Protein AF-A0A4R8DG75-F1 (afdb_monomer_lite)

Secondary structure (DSSP, 8-state):
------SSHHHHHHHHHHHHHT---EEEEEEEETTEEEEEEEEEETTEEEEEEEEEETTEEEEEEEE-SSPPPGGG-HHHHHHHHHHHHHHHHHHHT---B-S--TTSS--EEEEEETTTEEEEEES-GGG---HHHHHHHHHSEE-SSSEEEETT-

Organism: NCBI:txid1539049

Foldseek 3Di:
DDDDPDDQDVLVVVVCVQCVVLVFQWWWAWDQDPNKIKIWIWTDDPNFIKIWIWIQDPNATHTDDIDDPDQDDPCCHDPVSVRVVVSVVVVVCVVLVNNTQHCDDDDQLFNWHWGDGPQQKIKIFTPQPVSPPPPSVVVVQVVFADSDPGITMHNHD

Structure (mmCIF, N/CA/C/O backbone):
data_AF-A0A4R8DG75-F1
#
_entry.id   AF-A0A4R8DG75-F1
#
loop_
_atom_site.group_PDB
_atom_site.id
_atom_site.type_symbol
_atom_site.label_atom_id
_atom_site.label_alt_id
_atom_site.label_comp_id
_atom_site.label_asym_id
_atom_site.label_entity_id
_atom_site.label_seq_id
_atom_site.pdbx_PDB_ins_code
_atom_site.Cartn_x
_atom_site.Cartn_y
_atom_site.Cartn_z
_atom_site.occupancy
_atom_site.B_iso_or_equiv
_atom_site.auth_seq_id
_atom_site.auth_comp_id
_atom_site.auth_asym_id
_atom_site.auth_atom_id
_atom_site.pdbx_PDB_model_num
ATOM 1 N N . MET A 1 1 ? -21.838 17.252 40.031 1.00 33.88 1 MET A N 1
ATOM 2 C CA . MET A 1 1 ? -21.751 15.851 39.570 1.00 33.88 1 MET A CA 1
ATOM 3 C C . MET A 1 1 ? -20.693 15.823 38.474 1.00 33.88 1 MET A C 1
ATOM 5 O O . MET A 1 1 ? -20.964 16.271 37.371 1.00 33.88 1 MET A O 1
ATOM 9 N N . ALA A 1 2 ? -19.449 15.489 38.821 1.00 26.50 2 ALA A N 1
ATOM 10 C CA . ALA A 1 2 ? -18.329 15.491 37.881 1.00 26.50 2 ALA A CA 1
ATOM 11 C C . ALA A 1 2 ? -18.223 14.098 37.253 1.00 26.50 2 ALA A C 1
ATOM 13 O O . ALA A 1 2 ? -18.027 13.117 37.967 1.00 26.50 2 ALA A O 1
ATOM 14 N N . ILE A 1 3 ? -18.410 14.007 35.936 1.00 27.98 3 ILE A N 1
ATOM 15 C CA . ILE A 1 3 ? -18.221 12.765 35.185 1.00 27.98 3 ILE A CA 1
ATOM 16 C C . ILE A 1 3 ? -16.727 12.650 34.890 1.00 27.98 3 ILE A C 1
ATOM 18 O O . ILE A 1 3 ? -16.161 13.452 34.147 1.00 27.98 3 ILE A O 1
ATOM 22 N N . ALA A 1 4 ? -16.090 11.671 35.526 1.00 24.86 4 ALA A N 1
ATOM 23 C CA . ALA A 1 4 ? -14.693 11.335 35.328 1.00 24.86 4 ALA A CA 1
ATOM 24 C C . ALA A 1 4 ? -14.473 10.804 33.900 1.00 24.86 4 ALA A C 1
ATOM 26 O O . ALA A 1 4 ? -14.877 9.692 33.567 1.00 24.86 4 ALA A O 1
ATOM 27 N N . TRP A 1 5 ? -13.804 11.598 33.065 1.00 28.97 5 TRP A N 1
ATOM 28 C CA . TRP A 1 5 ? -13.189 11.144 31.819 1.00 28.97 5 TRP A CA 1
ATOM 29 C C . TRP A 1 5 ? -11.855 10.470 32.147 1.00 28.97 5 TRP A C 1
ATOM 31 O O . TRP A 1 5 ? -10.797 11.091 32.093 1.00 28.97 5 TRP A O 1
ATOM 41 N N . ILE A 1 6 ? -11.896 9.199 32.538 1.00 33.78 6 ILE A N 1
ATOM 42 C CA . ILE A 1 6 ? -10.693 8.383 32.739 1.00 33.78 6 ILE A CA 1
ATOM 43 C C . ILE A 1 6 ? -10.885 7.113 31.915 1.00 33.78 6 ILE A C 1
ATOM 45 O O . ILE A 1 6 ? -11.628 6.221 32.309 1.00 33.78 6 ILE A O 1
ATOM 49 N N . GLY A 1 7 ? -10.257 7.053 30.736 1.00 32.59 7 GLY A N 1
ATOM 50 C CA . GLY A 1 7 ? -10.283 5.830 29.924 1.00 32.59 7 GLY A CA 1
ATOM 51 C C . GLY A 1 7 ? -9.899 5.915 28.443 1.00 32.59 7 GLY A C 1
ATOM 52 O O . GLY A 1 7 ? -9.933 4.879 27.790 1.00 32.59 7 GLY A O 1
ATOM 53 N N . CYS A 1 8 ? -9.531 7.080 27.887 1.00 35.56 8 CYS A N 1
ATOM 54 C CA . CYS A 1 8 ? -9.270 7.212 26.437 1.00 35.56 8 CYS A CA 1
ATOM 55 C C . CYS A 1 8 ? -7.837 7.651 26.058 1.00 35.56 8 CYS A C 1
ATOM 57 O O . CYS A 1 8 ? -7.540 7.865 24.889 1.00 35.56 8 CYS A O 1
ATOM 59 N N . THR A 1 9 ? -6.912 7.788 27.012 1.00 39.00 9 THR A N 1
ATOM 60 C CA . THR A 1 9 ? -5.567 8.331 26.728 1.00 39.00 9 THR A CA 1
ATOM 61 C C . THR A 1 9 ? -4.553 7.287 26.253 1.00 39.00 9 THR A C 1
ATOM 63 O O . THR A 1 9 ? -3.666 7.617 25.474 1.00 39.00 9 THR A O 1
ATOM 66 N N . THR A 1 10 ? -4.691 6.014 26.635 1.00 47.22 10 THR A N 1
ATOM 67 C CA . THR A 1 10 ? -3.697 4.963 26.325 1.00 47.22 10 THR A CA 1
ATOM 68 C C . THR A 1 10 ? -3.828 4.327 24.940 1.00 47.22 10 THR A C 1
ATOM 70 O O . THR A 1 10 ? -2.871 3.720 24.462 1.00 47.22 10 THR A O 1
ATOM 73 N N . LYS A 1 11 ? -4.989 4.436 24.279 1.00 46.03 11 LYS A N 1
ATOM 74 C CA . LYS A 1 11 ? -5.178 3.928 22.906 1.00 46.03 11 LYS A CA 1
ATOM 75 C C . LYS A 1 11 ? -4.754 4.953 21.855 1.00 46.03 11 LYS A C 1
ATOM 77 O O . LYS A 1 11 ? -4.062 4.595 20.909 1.00 46.03 11 LYS A O 1
ATOM 82 N N . VAL A 1 12 ? -5.091 6.225 22.074 1.00 40.75 12 VAL A N 1
ATOM 83 C CA . VAL A 1 12 ? -4.726 7.337 21.182 1.00 40.75 12 VAL A CA 1
ATOM 84 C C . VAL A 1 12 ? -3.211 7.541 21.138 1.00 40.75 12 VAL A C 1
ATOM 86 O O . VAL A 1 12 ? -2.672 7.760 20.057 1.00 40.75 12 VAL A O 1
ATOM 89 N N . SER A 1 13 ? -2.500 7.398 22.266 1.00 45.53 13 SER A N 1
ATOM 90 C CA . SER A 1 13 ? -1.035 7.509 22.279 1.00 45.53 13 SER A CA 1
ATOM 91 C C . SER A 1 13 ? -0.377 6.416 21.437 1.00 45.53 13 SER A C 1
ATOM 93 O O . SER A 1 13 ? 0.429 6.735 20.580 1.00 45.53 1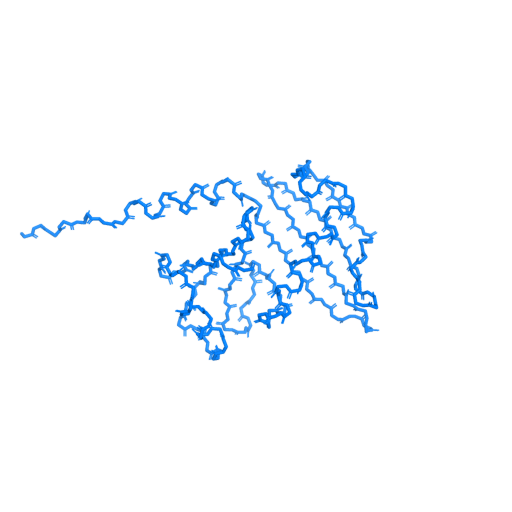3 SER A O 1
ATOM 95 N N . LYS A 1 14 ? -0.813 5.154 21.565 1.00 50.66 14 LYS A N 1
ATOM 96 C CA . LYS A 1 14 ? -0.275 4.042 20.765 1.00 50.66 14 LYS A CA 1
ATOM 97 C C . LYS A 1 14 ? -0.526 4.207 19.268 1.00 50.66 14 LYS A C 1
ATOM 99 O O . LYS A 1 14 ? 0.362 3.903 18.489 1.00 50.66 14 LYS A O 1
ATOM 104 N N . ILE A 1 15 ? -1.701 4.694 18.859 1.00 47.03 15 ILE A N 1
ATOM 105 C CA . ILE A 1 15 ? -1.977 4.993 17.442 1.00 47.03 15 ILE A CA 1
ATOM 106 C C . ILE A 1 15 ? -1.109 6.152 16.964 1.00 47.03 15 ILE A C 1
ATOM 108 O O . ILE A 1 15 ? -0.578 6.098 15.866 1.00 47.03 15 ILE A O 1
ATOM 112 N N . THR A 1 16 ? -0.956 7.195 17.780 1.00 42.62 16 THR A N 1
ATOM 113 C CA . THR A 1 16 ? -0.127 8.350 17.423 1.00 42.62 16 THR A CA 1
ATOM 114 C C . THR A 1 16 ? 1.340 7.951 17.314 1.00 42.62 16 THR A C 1
ATOM 116 O O . THR A 1 16 ? 1.998 8.420 16.400 1.00 42.62 16 THR A O 1
ATOM 119 N N . ASP A 1 17 ? 1.835 7.072 18.184 1.00 45.88 17 ASP A N 1
ATOM 120 C CA . ASP A 1 17 ? 3.200 6.541 18.144 1.00 45.88 17 ASP A CA 1
ATOM 121 C C . ASP A 1 17 ? 3.394 5.631 16.922 1.00 45.88 17 ASP A C 1
ATOM 123 O O . ASP A 1 17 ? 4.336 5.824 16.166 1.00 45.88 17 ASP A O 1
ATOM 127 N N . ILE A 1 18 ? 2.437 4.740 16.635 1.00 42.19 18 ILE A N 1
ATOM 128 C CA . ILE A 1 18 ? 2.452 3.896 15.432 1.00 42.19 18 ILE A CA 1
ATOM 129 C C . ILE A 1 18 ? 2.409 4.754 14.159 1.00 42.19 18 ILE A C 1
ATOM 131 O O . ILE A 1 18 ? 3.248 4.574 13.294 1.00 42.19 18 ILE A O 1
ATOM 135 N N . CYS A 1 19 ? 1.503 5.730 14.050 1.00 41.91 19 CYS A N 1
ATOM 136 C CA . CYS A 1 19 ? 1.401 6.622 12.889 1.00 41.91 19 CYS A CA 1
ATOM 137 C C . CYS A 1 19 ? 2.584 7.599 12.766 1.00 41.91 19 CYS A C 1
ATOM 139 O O . CYS A 1 19 ? 2.890 8.045 11.660 1.00 41.91 19 CYS A O 1
ATOM 141 N N . ARG A 1 20 ? 3.224 7.963 13.885 1.00 39.53 20 ARG A N 1
ATOM 142 C CA . ARG A 1 20 ? 4.426 8.809 13.920 1.00 39.53 20 ARG A CA 1
ATOM 143 C C . ARG A 1 20 ? 5.664 8.020 13.495 1.00 39.53 20 ARG A C 1
ATOM 145 O O . ARG A 1 20 ? 6.505 8.589 12.808 1.00 39.53 20 ARG A O 1
ATOM 152 N N . ASP A 1 21 ? 5.728 6.734 13.824 1.00 36.84 21 ASP A N 1
ATOM 153 C CA . ASP A 1 21 ? 6.804 5.838 13.397 1.00 36.84 21 ASP A CA 1
ATOM 154 C C . ASP A 1 21 ? 6.575 5.314 11.962 1.00 36.84 21 ASP A C 1
ATOM 156 O O . ASP A 1 21 ? 7.529 5.156 11.203 1.00 36.84 21 ASP A O 1
ATOM 160 N N . THR A 1 22 ? 5.319 5.162 11.520 1.00 40.34 22 THR A N 1
ATOM 161 C CA . THR A 1 22 ? 4.941 4.779 10.146 1.00 40.34 22 THR A CA 1
ATOM 162 C C . THR A 1 22 ? 4.525 5.971 9.282 1.00 40.34 22 THR A C 1
ATOM 164 O O . THR A 1 22 ? 3.587 5.861 8.491 1.00 40.34 22 THR A O 1
ATOM 167 N N . LEU A 1 23 ? 5.220 7.113 9.384 1.00 36.44 23 LEU A N 1
ATOM 168 C CA . LEU A 1 23 ? 4.982 8.338 8.587 1.00 36.44 23 LEU A CA 1
ATOM 169 C C . LEU A 1 23 ? 4.992 8.136 7.053 1.00 36.44 23 LEU A C 1
ATOM 171 O O . LEU A 1 23 ? 4.717 9.075 6.305 1.00 36.44 23 LEU A O 1
ATOM 175 N N . THR A 1 24 ? 5.231 6.913 6.578 1.00 47.84 24 THR A N 1
ATOM 176 C CA . THR A 1 24 ? 4.906 6.450 5.230 1.00 47.84 24 THR A CA 1
ATOM 177 C C . THR A 1 24 ? 3.405 6.265 5.036 1.00 47.84 24 THR A C 1
ATOM 179 O O . THR A 1 24 ? 2.871 5.159 4.980 1.00 47.84 24 THR A O 1
ATOM 182 N N . MET A 1 25 ? 2.707 7.389 4.833 1.00 49.12 25 MET A N 1
ATOM 183 C CA . MET A 1 25 ? 1.476 7.358 4.040 1.00 49.12 25 MET A CA 1
ATOM 184 C C . MET A 1 25 ? 1.805 6.724 2.691 1.00 49.12 25 MET A C 1
ATOM 186 O O . MET A 1 25 ? 2.811 7.081 2.085 1.00 49.12 25 MET A O 1
ATOM 190 N N . ASN A 1 26 ? 0.969 5.795 2.231 1.00 56.75 26 ASN A N 1
ATOM 191 C CA . ASN A 1 26 ? 1.140 5.151 0.939 1.00 56.75 26 ASN A CA 1
ATOM 192 C C . ASN A 1 26 ? -0.090 5.399 0.068 1.00 56.75 26 ASN A C 1
ATOM 194 O O . ASN A 1 26 ? -1.213 5.134 0.489 1.00 56.75 26 ASN A O 1
ATOM 198 N N . THR A 1 27 ? 0.110 5.903 -1.150 1.00 59.56 27 THR A N 1
ATOM 199 C CA . THR A 1 27 ? -0.970 5.972 -2.148 1.00 59.56 27 THR A CA 1
ATOM 200 C C . THR A 1 27 ? -0.790 4.834 -3.139 1.00 59.56 27 THR A C 1
ATOM 202 O O . THR A 1 27 ? 0.291 4.702 -3.708 1.00 59.56 27 THR A O 1
ATOM 205 N N . PHE A 1 28 ? -1.844 4.044 -3.358 1.00 62.28 28 PHE A N 1
ATOM 206 C CA . PHE A 1 28 ? -1.863 2.922 -4.291 1.00 62.28 28 PHE A CA 1
ATOM 207 C C . PHE A 1 28 ? -2.980 3.083 -5.326 1.00 62.28 28 PHE A C 1
ATOM 209 O O . PHE A 1 28 ? -4.174 2.992 -5.013 1.00 62.28 28 PHE A O 1
ATOM 216 N N . LEU A 1 29 ? -2.593 3.288 -6.581 1.00 62.66 29 LEU A N 1
ATOM 217 C CA . LEU A 1 29 ? -3.517 3.399 -7.702 1.00 62.66 29 LEU A CA 1
ATOM 218 C C . LEU A 1 29 ? -3.376 2.193 -8.623 1.00 62.66 29 LEU A C 1
ATOM 220 O O . LEU A 1 29 ? -2.292 1.934 -9.129 1.00 62.66 29 LEU A O 1
ATOM 224 N N . HIS A 1 30 ? -4.492 1.517 -8.876 1.00 59.19 30 HIS A N 1
ATOM 225 C CA . HIS A 1 30 ? -4.609 0.430 -9.839 1.00 59.19 30 HIS A CA 1
ATOM 226 C C . HIS A 1 30 ? -5.475 0.905 -11.012 1.00 59.19 30 HIS A C 1
ATOM 228 O O . HIS A 1 30 ? -6.621 1.315 -10.805 1.00 59.19 30 HIS A O 1
ATOM 234 N N . GLN A 1 31 ? -4.932 0.879 -12.228 1.00 65.62 31 GLN A N 1
ATOM 235 C CA . GLN A 1 31 ? -5.650 1.209 -13.460 1.00 65.62 31 GLN A CA 1
ATOM 236 C C . GLN A 1 31 ? -5.474 0.091 -14.486 1.00 65.62 31 GLN A C 1
ATOM 238 O O . GLN A 1 31 ? -4.357 -0.357 -14.732 1.00 65.62 31 GLN A O 1
ATOM 243 N N . ASP A 1 32 ? -6.575 -0.332 -15.102 1.00 59.59 32 ASP A N 1
ATOM 244 C CA . ASP A 1 32 ? -6.542 -1.222 -16.261 1.00 59.59 32 ASP A CA 1
ATOM 245 C C . ASP A 1 32 ? -6.378 -0.365 -17.526 1.00 59.59 32 ASP A C 1
ATOM 247 O O . ASP A 1 32 ? -7.251 0.443 -17.852 1.00 59.59 32 ASP A O 1
ATOM 251 N N . ILE A 1 33 ? -5.260 -0.522 -18.239 1.00 58.72 33 ILE A N 1
ATOM 252 C CA . ILE A 1 33 ? -4.976 0.189 -19.492 1.00 58.72 33 ILE A CA 1
ATOM 253 C C . ILE A 1 33 ? -4.643 -0.854 -20.560 1.00 58.72 33 ILE A C 1
ATOM 255 O O . ILE A 1 33 ? -3.575 -1.455 -20.550 1.00 58.72 33 ILE A O 1
ATOM 259 N N . GLY A 1 34 ? -5.572 -1.094 -21.490 1.00 53.69 34 GLY A N 1
ATOM 260 C CA . GLY A 1 34 ? -5.329 -1.990 -22.630 1.00 53.69 34 GLY A CA 1
ATOM 261 C C . GLY A 1 34 ? -5.079 -3.461 -22.263 1.00 53.69 34 GLY A C 1
ATOM 262 O O . GLY A 1 34 ? -4.449 -4.171 -23.036 1.00 53.69 34 GLY A O 1
ATOM 263 N N . GLY A 1 35 ? -5.554 -3.919 -21.098 1.00 66.19 35 GLY A N 1
ATOM 264 C CA . GLY A 1 35 ? -5.340 -5.283 -20.592 1.00 66.19 35 GLY A CA 1
ATOM 265 C C . GLY A 1 35 ? -4.128 -5.429 -19.666 1.00 66.19 35 GLY A C 1
ATOM 266 O O . GLY A 1 35 ? -4.091 -6.370 -18.874 1.00 66.19 35 GLY A O 1
ATOM 267 N N . ASP A 1 36 ? -3.205 -4.466 -19.691 1.00 69.75 36 ASP A N 1
ATOM 268 C CA . ASP A 1 36 ? -2.116 -4.362 -18.724 1.00 69.75 36 ASP A CA 1
ATOM 269 C C . ASP A 1 36 ? -2.592 -3.577 -17.490 1.00 69.75 36 ASP A C 1
ATOM 271 O O . ASP A 1 36 ? -3.267 -2.546 -17.586 1.00 69.75 36 ASP A O 1
ATOM 275 N N . LYS A 1 37 ? -2.228 -4.066 -16.303 1.00 77.81 37 LYS A N 1
ATOM 276 C CA . LYS A 1 37 ? -2.530 -3.392 -15.034 1.00 77.81 37 LYS A CA 1
ATOM 277 C C . LYS A 1 37 ? -1.379 -2.484 -14.657 1.00 77.81 37 LYS A C 1
ATOM 279 O O . LYS A 1 37 ? -0.295 -2.976 -14.348 1.00 77.81 37 LYS A O 1
ATOM 284 N N . VAL A 1 38 ? -1.625 -1.182 -14.642 1.00 82.81 38 VAL A N 1
ATOM 285 C CA . VAL A 1 38 ? -0.659 -0.182 -14.187 1.00 82.81 38 VAL A CA 1
ATOM 286 C C . VAL A 1 38 ? -0.900 0.107 -12.713 1.00 82.81 38 VAL A C 1
ATOM 288 O O . VAL A 1 38 ? -2.030 0.348 -12.277 1.00 82.81 38 VAL A O 1
ATOM 291 N N . ILE A 1 39 ? 0.181 0.061 -11.947 1.00 84.25 39 ILE A N 1
ATOM 292 C CA . ILE A 1 39 ? 0.193 0.250 -10.505 1.00 84.25 39 ILE A CA 1
ATOM 293 C C . ILE A 1 39 ? 1.109 1.424 -10.187 1.00 84.25 39 ILE A C 1
ATOM 295 O O . ILE A 1 39 ? 2.294 1.394 -10.509 1.00 84.25 39 ILE A O 1
ATOM 299 N N . SER A 1 40 ? 0.573 2.434 -9.511 1.00 84.00 40 SER A N 1
ATOM 300 C CA . SER A 1 40 ? 1.377 3.520 -8.948 1.00 84.00 40 SER A CA 1
ATOM 301 C C . SER A 1 40 ? 1.381 3.399 -7.435 1.00 84.00 40 SER A C 1
ATOM 303 O O . SER A 1 40 ? 0.317 3.426 -6.812 1.00 84.00 40 SER A O 1
ATOM 305 N N . TYR A 1 41 ? 2.572 3.285 -6.858 1.00 84.25 41 TYR A N 1
ATOM 306 C CA . TYR A 1 41 ? 2.800 3.275 -5.421 1.00 84.25 41 TYR A CA 1
ATOM 307 C C . TYR A 1 41 ? 3.654 4.485 -5.047 1.00 84.25 41 TYR A C 1
ATOM 309 O O . TYR A 1 41 ? 4.740 4.681 -5.587 1.00 84.25 41 TYR A O 1
ATOM 317 N N . A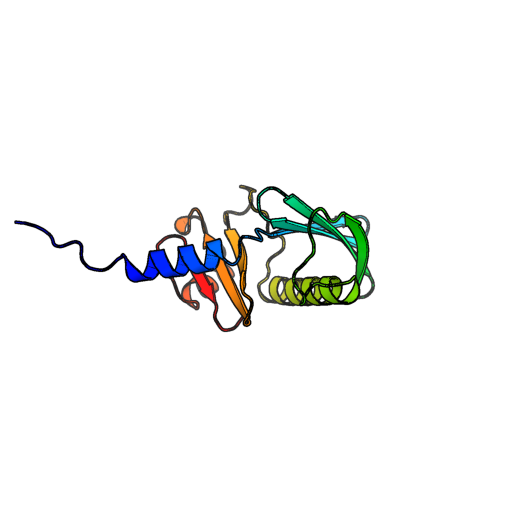SN A 1 42 ? 3.159 5.302 -4.123 1.00 82.12 42 ASN A N 1
ATOM 318 C CA . ASN A 1 42 ? 3.891 6.448 -3.594 1.00 82.12 42 ASN A CA 1
ATOM 319 C C . ASN A 1 42 ? 4.066 6.270 -2.096 1.00 82.12 42 ASN A C 1
ATOM 321 O O . ASN A 1 42 ? 3.055 6.087 -1.425 1.00 82.12 42 ASN A O 1
ATOM 325 N N . SER A 1 43 ? 5.286 6.407 -1.585 1.00 78.50 43 SER A N 1
ATOM 326 C CA . SER A 1 43 ? 5.572 6.389 -0.152 1.00 78.50 43 SER A CA 1
ATOM 327 C C . SER A 1 43 ? 6.089 7.750 0.304 1.00 78.50 43 SER A C 1
ATOM 329 O O . SER A 1 43 ? 6.964 8.340 -0.334 1.00 78.50 43 SER A O 1
ATOM 331 N N . TYR A 1 44 ? 5.581 8.267 1.419 1.00 76.06 44 TYR A N 1
ATOM 332 C CA . TYR A 1 44 ? 5.850 9.635 1.877 1.00 76.06 44 TYR A CA 1
ATOM 333 C C . TYR A 1 44 ? 6.725 9.643 3.142 1.00 76.06 44 TYR A C 1
ATOM 335 O O . TYR A 1 44 ? 6.554 8.807 4.008 1.00 76.06 44 TYR A O 1
ATOM 343 N N . ASP A 1 45 ? 7.667 10.569 3.281 1.00 75.12 45 ASP A N 1
ATOM 344 C CA . ASP A 1 45 ? 8.451 10.735 4.513 1.00 75.12 45 ASP A CA 1
ATOM 345 C C . ASP A 1 45 ? 8.820 12.207 4.702 1.00 75.12 45 ASP A C 1
ATOM 347 O O . ASP A 1 45 ? 9.557 12.778 3.896 1.00 75.12 45 ASP A O 1
ATOM 351 N N . ASN A 1 46 ? 8.307 12.834 5.765 1.00 74.56 46 ASN A N 1
ATOM 352 C CA . ASN A 1 46 ? 8.616 14.225 6.119 1.00 74.56 46 ASN A CA 1
ATOM 353 C C . ASN A 1 46 ? 8.469 15.209 4.936 1.00 74.56 46 ASN A C 1
ATOM 355 O O . ASN A 1 46 ? 9.336 16.041 4.672 1.00 74.56 46 ASN A O 1
ATOM 359 N N . GLY A 1 47 ? 7.375 15.081 4.176 1.00 72.69 47 GLY A N 1
ATOM 360 C CA . GLY A 1 47 ? 7.094 15.910 2.995 1.00 72.69 47 GLY A CA 1
ATOM 361 C C . GLY A 1 47 ? 7.835 15.498 1.715 1.00 72.69 47 GLY A C 1
ATOM 362 O O . GLY A 1 47 ? 7.585 16.076 0.659 1.00 72.69 47 GLY A O 1
ATOM 363 N N . ARG A 1 48 ? 8.706 14.486 1.778 1.00 78.88 48 ARG A N 1
ATOM 364 C CA . ARG A 1 48 ? 9.354 13.857 0.619 1.00 78.88 48 ARG A CA 1
ATOM 365 C C . ARG A 1 48 ? 8.529 12.678 0.124 1.00 78.88 48 ARG A C 1
ATOM 367 O O . ARG A 1 48 ? 7.796 12.065 0.894 1.00 78.88 48 ARG A O 1
ATOM 374 N N . VAL A 1 49 ? 8.656 12.343 -1.155 1.00 81.81 49 VAL A N 1
ATOM 375 C CA . VAL A 1 49 ? 7.887 11.276 -1.805 1.00 81.81 49 VAL A CA 1
ATOM 376 C C . VAL A 1 49 ? 8.802 10.411 -2.655 1.00 81.81 49 VAL A C 1
ATOM 378 O O . VAL A 1 49 ? 9.431 10.912 -3.586 1.00 81.81 49 VAL A O 1
ATOM 381 N N . ASN A 1 50 ? 8.815 9.109 -2.382 1.00 87.69 50 ASN A N 1
ATOM 382 C CA . ASN A 1 50 ? 9.311 8.118 -3.325 1.00 87.69 50 ASN A CA 1
ATOM 383 C C . ASN A 1 50 ? 8.135 7.652 -4.182 1.00 87.69 50 ASN A C 1
ATOM 385 O O . ASN A 1 50 ? 7.054 7.372 -3.661 1.00 87.69 50 ASN A O 1
ATOM 389 N N . ARG A 1 51 ? 8.329 7.600 -5.496 1.00 89.31 51 ARG A N 1
ATOM 390 C CA . ARG A 1 51 ? 7.311 7.186 -6.466 1.00 89.31 51 ARG A CA 1
ATOM 391 C C . ARG A 1 51 ? 7.787 5.946 -7.187 1.00 89.31 51 ARG A C 1
ATOM 393 O O . ARG A 1 51 ? 8.952 5.883 -7.568 1.00 89.31 51 ARG A O 1
ATOM 400 N N . TYR A 1 52 ? 6.882 5.005 -7.392 1.00 91.69 52 TYR A N 1
ATOM 401 C CA . TYR A 1 52 ? 7.157 3.730 -8.028 1.00 91.69 52 TYR A CA 1
ATOM 402 C C . TYR A 1 52 ? 6.017 3.395 -8.985 1.00 91.69 52 TYR A C 1
ATOM 404 O O . TYR A 1 52 ? 4.840 3.486 -8.623 1.00 91.69 52 TYR A O 1
ATOM 412 N N . HIS A 1 53 ? 6.375 2.989 -10.194 1.00 91.19 53 HIS A N 1
ATOM 413 C CA . HIS A 1 53 ? 5.449 2.558 -11.226 1.00 91.19 53 HIS A CA 1
ATOM 414 C C . HIS A 1 53 ? 5.718 1.103 -11.565 1.00 91.19 53 HIS A C 1
ATOM 416 O O . HIS A 1 53 ? 6.857 0.717 -11.828 1.00 91.19 53 HIS A O 1
ATOM 422 N N . PHE A 1 54 ? 4.656 0.308 -11.570 1.00 92.75 54 PHE A N 1
ATOM 423 C CA . PHE A 1 54 ? 4.712 -1.092 -11.936 1.00 92.75 54 PHE A CA 1
ATOM 424 C C . PHE A 1 54 ? 3.694 -1.407 -13.017 1.00 92.75 54 PHE A C 1
ATOM 426 O O . PHE A 1 54 ? 2.631 -0.787 -13.107 1.00 92.75 54 PHE A O 1
ATOM 433 N N . VAL A 1 55 ? 3.995 -2.448 -13.782 1.00 90.62 55 VAL A N 1
ATOM 434 C CA . VAL A 1 55 ? 3.046 -3.093 -14.681 1.00 90.62 55 VAL A CA 1
ATOM 435 C C . VAL A 1 55 ? 2.886 -4.543 -14.248 1.00 90.62 55 VAL A C 1
ATOM 437 O O . VAL A 1 55 ? 3.876 -5.240 -14.018 1.00 90.62 55 VAL A O 1
ATOM 440 N N . ARG A 1 56 ? 1.642 -5.017 -14.128 1.00 86.00 56 ARG A N 1
ATOM 441 C CA . ARG A 1 56 ? 1.366 -6.435 -13.884 1.00 86.00 56 ARG A CA 1
ATOM 442 C C . ARG A 1 56 ? 1.234 -7.161 -15.218 1.00 86.00 56 ARG A C 1
ATOM 444 O O . ARG A 1 56 ? 0.290 -6.895 -15.958 1.00 86.00 56 ARG A O 1
ATOM 451 N N . LYS A 1 57 ? 2.151 -8.090 -15.490 1.00 85.38 57 LYS A N 1
ATOM 452 C CA . LYS A 1 57 ? 2.136 -8.971 -16.670 1.00 85.38 57 LYS A CA 1
ATOM 453 C C . LYS A 1 57 ? 2.233 -10.417 -16.221 1.00 85.38 57 LYS A C 1
ATOM 455 O O . LYS A 1 57 ? 3.043 -10.735 -15.355 1.00 85.38 57 LYS A O 1
ATOM 460 N N . ASP A 1 58 ? 1.369 -11.274 -16.756 1.00 85.12 58 ASP A N 1
ATOM 461 C CA . ASP A 1 58 ? 1.345 -12.712 -16.444 1.00 85.12 58 ASP A CA 1
ATOM 462 C C . ASP A 1 58 ? 1.317 -13.011 -14.933 1.00 85.12 58 ASP A C 1
ATOM 464 O O . ASP A 1 58 ? 2.015 -13.881 -14.414 1.00 85.12 58 ASP A O 1
ATOM 468 N N . GLY A 1 59 ? 0.532 -12.220 -14.195 1.00 80.06 59 GLY A N 1
ATOM 469 C CA . GLY A 1 59 ? 0.393 -12.329 -12.742 1.00 80.06 59 GLY A CA 1
ATOM 470 C C . GLY A 1 59 ? 1.546 -11.736 -11.927 1.00 80.06 59 GLY A C 1
ATOM 471 O O . GLY A 1 59 ? 1.380 -11.584 -10.718 1.00 80.06 59 GLY A O 1
ATOM 472 N N . ARG A 1 60 ? 2.656 -11.332 -12.557 1.00 84.38 60 ARG A N 1
ATOM 473 C CA . ARG A 1 60 ? 3.846 -10.777 -11.897 1.00 84.38 60 ARG A CA 1
ATOM 474 C C . ARG A 1 60 ? 3.857 -9.257 -11.933 1.00 84.38 60 ARG A C 1
ATOM 476 O O . ARG A 1 60 ? 3.518 -8.659 -12.950 1.00 84.38 60 ARG A O 1
ATOM 483 N N . CYS A 1 61 ? 4.276 -8.643 -10.831 1.00 87.69 61 CYS A N 1
ATOM 484 C CA . CYS A 1 61 ? 4.518 -7.208 -10.746 1.00 87.69 61 CYS A CA 1
ATOM 485 C C . CYS A 1 61 ? 5.926 -6.889 -11.273 1.00 87.69 61 CYS A C 1
ATOM 487 O O . CYS A 1 61 ? 6.896 -7.488 -10.815 1.00 87.69 61 CYS A O 1
ATOM 489 N N . ILE A 1 62 ? 6.039 -5.976 -12.237 1.00 91.38 62 ILE A N 1
ATOM 490 C CA . ILE A 1 62 ? 7.314 -5.557 -12.829 1.00 91.38 62 ILE A CA 1
ATOM 491 C C . ILE A 1 62 ? 7.483 -4.067 -12.561 1.00 91.38 62 ILE A C 1
ATOM 493 O O . ILE A 1 62 ? 6.668 -3.278 -13.037 1.00 91.38 62 ILE A O 1
ATOM 497 N N . LEU A 1 63 ? 8.522 -3.682 -11.816 1.00 94.31 63 LEU A N 1
ATOM 498 C CA . LEU A 1 63 ? 8.886 -2.278 -11.628 1.00 94.31 63 LEU A CA 1
ATOM 499 C C . LEU A 1 63 ? 9.401 -1.712 -12.955 1.00 94.31 63 LEU A C 1
ATOM 501 O O . LEU A 1 63 ? 10.327 -2.261 -13.546 1.00 94.31 63 LEU A O 1
ATOM 505 N N . THR A 1 64 ? 8.791 -0.631 -13.431 1.00 94.12 64 THR A N 1
ATOM 506 C CA . THR A 1 64 ? 9.171 0.016 -14.694 1.00 94.12 64 THR A CA 1
ATOM 507 C C . THR A 1 64 ? 9.901 1.327 -14.469 1.00 94.12 64 THR A C 1
ATOM 509 O O . THR A 1 64 ? 10.829 1.637 -15.206 1.00 94.12 64 THR A O 1
ATOM 512 N N . GLU A 1 65 ? 9.495 2.097 -13.458 1.00 92.44 65 GLU A N 1
ATOM 513 C CA . GLU A 1 65 ? 10.089 3.397 -13.147 1.00 92.44 65 GLU A CA 1
ATOM 514 C C . GLU A 1 65 ? 10.032 3.665 -11.643 1.00 92.44 65 GLU A C 1
ATOM 516 O O . GLU A 1 65 ? 9.073 3.282 -10.967 1.00 92.44 65 GLU A O 1
ATOM 521 N N . HIS A 1 66 ? 11.032 4.374 -11.120 1.00 93.62 66 HIS A N 1
ATOM 522 C CA . HIS A 1 66 ? 10.984 4.912 -9.768 1.00 93.62 66 HIS A CA 1
ATOM 523 C C . HIS A 1 66 ? 11.700 6.264 -9.664 1.00 93.62 66 HIS A C 1
ATOM 525 O O . HIS A 1 66 ? 12.624 6.564 -10.417 1.00 93.62 66 HIS A O 1
ATOM 531 N N . ALA A 1 67 ? 11.286 7.079 -8.697 1.00 92.81 67 ALA A N 1
ATOM 532 C CA . ALA A 1 67 ? 11.940 8.329 -8.334 1.00 92.81 67 ALA A CA 1
ATOM 533 C C . ALA A 1 67 ? 12.025 8.420 -6.810 1.00 92.81 67 ALA A C 1
ATOM 535 O O . ALA A 1 67 ? 10.993 8.465 -6.139 1.00 92.81 67 ALA A O 1
ATOM 536 N N . LEU A 1 68 ? 13.244 8.438 -6.269 1.00 92.69 68 LEU A N 1
ATOM 537 C CA . LEU A 1 68 ? 13.490 8.442 -4.827 1.00 92.69 68 LEU A CA 1
ATOM 538 C C . LEU A 1 68 ? 13.893 9.845 -4.354 1.00 92.69 68 LEU A C 1
ATOM 540 O O . LEU A 1 68 ? 14.833 10.438 -4.876 1.00 92.69 68 LEU A O 1
ATOM 544 N N . GLN A 1 69 ? 13.197 10.369 -3.347 1.00 91.44 69 GLN A N 1
ATOM 545 C CA . GLN A 1 69 ? 13.555 11.599 -2.628 1.00 91.44 69 GLN A CA 1
ATOM 546 C C . GLN A 1 69 ? 14.167 11.313 -1.250 1.00 91.44 69 GLN A C 1
ATOM 548 O O . GLN A 1 69 ? 14.729 12.208 -0.615 1.00 91.44 69 GLN A O 1
ATOM 553 N N . TYR A 1 70 ? 14.057 10.073 -0.775 1.00 87.62 70 TYR A N 1
ATOM 554 C CA . TYR A 1 70 ? 14.672 9.599 0.457 1.00 87.62 70 TYR A CA 1
ATOM 555 C C . TYR A 1 70 ? 15.038 8.119 0.342 1.00 87.62 70 TYR A C 1
ATOM 557 O O . TYR A 1 70 ? 14.503 7.390 -0.496 1.00 87.62 70 TYR A O 1
ATOM 565 N N . LYS A 1 71 ? 15.964 7.672 1.195 1.00 87.81 71 LYS A N 1
ATOM 566 C CA . LYS A 1 71 ? 16.363 6.266 1.250 1.00 87.81 71 LYS A CA 1
ATOM 567 C C . LYS A 1 71 ? 15.208 5.433 1.833 1.00 87.81 71 LYS A C 1
ATOM 569 O O . LYS A 1 71 ? 14.802 5.737 2.955 1.00 87.81 71 LYS A O 1
ATOM 574 N N . PRO A 1 72 ? 14.688 4.421 1.115 1.00 81.62 72 PRO A N 1
ATOM 575 C CA . PRO A 1 72 ? 13.693 3.505 1.663 1.00 81.62 72 PRO A CA 1
ATOM 576 C C . PRO A 1 72 ? 14.220 2.780 2.906 1.00 81.62 72 PRO A C 1
ATOM 578 O O . PRO A 1 72 ? 15.431 2.681 3.122 1.00 81.62 72 PRO A O 1
ATOM 581 N N . ASP A 1 73 ? 13.308 2.247 3.715 1.00 77.38 73 ASP A N 1
ATOM 582 C CA . ASP A 1 73 ? 13.681 1.299 4.762 1.00 77.38 73 ASP A CA 1
ATOM 583 C C . ASP A 1 73 ? 14.378 0.057 4.162 1.00 77.38 73 ASP A C 1
ATOM 585 O O . ASP A 1 73 ? 14.259 -0.240 2.971 1.00 77.38 73 ASP A O 1
ATOM 589 N N . SER A 1 74 ? 15.112 -0.688 4.992 1.00 72.19 74 SER A N 1
ATOM 590 C CA . SER A 1 74 ? 15.889 -1.852 4.542 1.00 72.19 74 SER A CA 1
ATOM 591 C C . SER A 1 74 ? 15.035 -2.986 3.971 1.00 72.19 74 SER A C 1
ATOM 593 O O . SER A 1 74 ? 15.552 -3.814 3.224 1.00 72.19 74 SER A O 1
ATOM 595 N N . THR A 1 75 ? 13.740 -3.041 4.292 1.00 67.50 75 THR A N 1
ATOM 596 C CA . THR A 1 75 ? 12.825 -4.065 3.763 1.00 67.50 75 THR A CA 1
ATOM 597 C C . THR A 1 75 ? 12.374 -3.758 2.334 1.00 67.50 75 THR A C 1
ATOM 599 O O . THR A 1 75 ? 11.939 -4.658 1.615 1.00 67.50 75 THR A O 1
ATOM 602 N N . ARG A 1 76 ? 12.524 -2.498 1.910 1.00 75.88 76 ARG A N 1
ATOM 603 C CA . ARG A 1 76 ? 12.186 -1.976 0.580 1.00 75.88 76 ARG A CA 1
ATOM 604 C C . ARG A 1 76 ? 13.420 -1.498 -0.189 1.00 75.88 76 ARG A C 1
ATOM 606 O O . ARG A 1 76 ? 13.271 -0.793 -1.186 1.00 75.88 76 ARG A O 1
ATOM 613 N N . ASP A 1 77 ? 14.618 -1.835 0.286 1.00 76.81 77 ASP A N 1
ATOM 614 C CA . ASP A 1 77 ? 15.863 -1.424 -0.356 1.00 76.81 77 ASP A CA 1
ATOM 615 C C . ASP A 1 77 ? 16.060 -2.190 -1.672 1.00 76.81 77 ASP A C 1
ATOM 617 O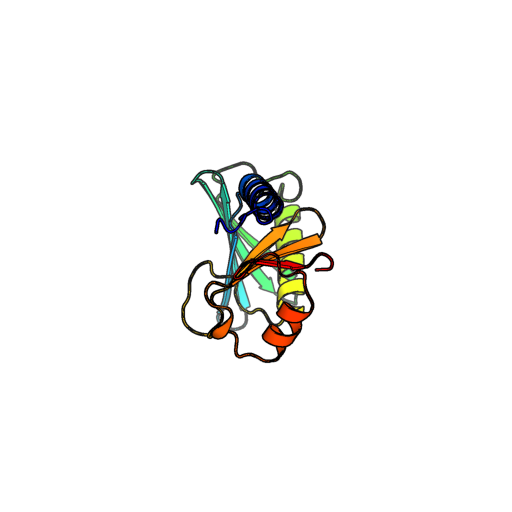 O . ASP A 1 77 ? 15.912 -3.415 -1.735 1.00 76.81 77 ASP A O 1
ATOM 621 N N . GLY A 1 78 ? 16.374 -1.445 -2.729 1.00 85.69 78 GLY A N 1
ATOM 622 C CA . GLY A 1 78 ? 16.478 -1.958 -4.093 1.00 85.69 78 GLY A CA 1
ATOM 623 C C . GLY A 1 78 ? 15.151 -2.372 -4.749 1.00 85.69 78 GLY A C 1
ATOM 624 O O . GLY A 1 78 ? 14.091 -2.482 -4.126 1.00 85.69 78 GLY A O 1
ATOM 625 N N . ASP A 1 79 ? 15.233 -2.624 -6.054 1.00 89.19 79 ASP A N 1
ATOM 626 C CA . ASP A 1 79 ? 14.074 -2.898 -6.912 1.00 89.19 79 ASP A CA 1
ATOM 627 C C . ASP A 1 79 ? 13.337 -4.192 -6.527 1.00 89.19 79 ASP A C 1
ATOM 629 O O . ASP A 1 79 ? 12.104 -4.240 -6.533 1.00 89.19 79 ASP A O 1
ATOM 633 N N . ASP A 1 80 ? 14.070 -5.230 -6.119 1.00 88.69 80 ASP A N 1
ATOM 634 C CA . ASP A 1 80 ? 13.491 -6.511 -5.700 1.00 88.69 80 ASP A CA 1
ATOM 635 C C . ASP A 1 80 ? 12.700 -6.391 -4.391 1.00 88.69 80 ASP A C 1
ATOM 637 O O . ASP A 1 80 ? 11.637 -7.006 -4.242 1.00 88.69 80 ASP A O 1
ATOM 641 N N . GLY A 1 81 ? 13.207 -5.597 -3.441 1.00 86.44 81 GLY A N 1
ATOM 642 C CA . GLY A 1 81 ? 12.572 -5.373 -2.144 1.00 86.44 81 GLY A CA 1
ATOM 643 C C . GLY A 1 81 ? 11.220 -4.689 -2.310 1.00 86.44 81 GLY A C 1
ATOM 644 O O . GLY A 1 81 ? 10.191 -5.206 -1.862 1.00 86.44 81 GLY A O 1
ATOM 645 N N . ILE A 1 82 ? 11.197 -3.569 -3.041 1.00 87.75 82 ILE A N 1
ATOM 646 C CA . ILE A 1 82 ? 9.948 -2.847 -3.292 1.00 87.75 82 ILE A CA 1
ATOM 647 C C . ILE A 1 82 ? 8.968 -3.655 -4.152 1.00 87.75 82 ILE A C 1
ATOM 649 O O . ILE A 1 82 ? 7.767 -3.651 -3.875 1.00 87.75 82 ILE A O 1
ATOM 653 N N . THR A 1 83 ? 9.455 -4.409 -5.141 1.00 90.00 83 THR A N 1
ATOM 654 C CA . THR A 1 83 ? 8.597 -5.259 -5.981 1.00 90.00 83 THR A CA 1
ATOM 655 C C . THR A 1 83 ? 7.906 -6.339 -5.154 1.00 90.00 83 THR A C 1
ATOM 657 O O . THR A 1 83 ? 6.691 -6.509 -5.262 1.00 90.00 83 THR A O 1
ATOM 660 N N . ARG A 1 84 ? 8.638 -7.026 -4.268 1.00 85.62 84 ARG A N 1
ATOM 661 C CA . ARG A 1 84 ? 8.067 -8.044 -3.371 1.00 85.62 84 ARG A CA 1
ATOM 662 C C . ARG A 1 84 ? 7.048 -7.450 -2.403 1.00 85.62 84 ARG A C 1
ATOM 664 O O . ARG A 1 84 ? 6.004 -8.058 -2.156 1.00 85.62 84 ARG A O 1
ATOM 671 N N . TYR A 1 85 ? 7.344 -6.270 -1.865 1.00 83.62 85 TYR A N 1
ATOM 672 C CA . TYR A 1 85 ? 6.429 -5.548 -0.988 1.00 83.62 85 TYR A CA 1
ATOM 673 C C . TYR A 1 85 ? 5.112 -5.222 -1.706 1.00 83.62 85 TYR A C 1
ATOM 675 O O . TYR A 1 85 ? 4.033 -5.554 -1.209 1.00 83.62 85 TYR A O 1
ATOM 683 N N . VAL A 1 86 ? 5.192 -4.640 -2.906 1.00 83.81 86 VAL A N 1
ATOM 684 C CA . VAL A 1 86 ? 4.014 -4.285 -3.708 1.00 83.81 86 VAL A CA 1
ATOM 685 C C . VAL A 1 86 ? 3.225 -5.521 -4.140 1.00 83.81 86 VAL A C 1
ATOM 687 O O . VAL A 1 86 ? 1.997 -5.500 -4.086 1.00 83.81 86 VAL A O 1
ATOM 690 N N . ASP A 1 87 ? 3.892 -6.617 -4.504 1.00 84.75 87 ASP A N 1
ATOM 691 C CA . ASP A 1 87 ? 3.213 -7.865 -4.865 1.00 84.75 87 ASP A CA 1
ATOM 692 C C . ASP A 1 87 ? 2.462 -8.479 -3.669 1.00 84.75 87 ASP A C 1
ATOM 694 O O . ASP A 1 87 ? 1.310 -8.899 -3.795 1.00 84.75 87 ASP A O 1
ATOM 698 N N . THR A 1 88 ? 3.062 -8.445 -2.476 1.00 81.31 88 THR A N 1
ATOM 699 C CA . THR A 1 88 ? 2.412 -8.884 -1.227 1.00 81.31 88 THR A CA 1
ATOM 700 C C . THR A 1 88 ? 1.182 -8.031 -0.918 1.00 81.31 88 THR A C 1
ATOM 702 O O . THR A 1 88 ? 0.111 -8.559 -0.602 1.00 81.31 88 THR A O 1
ATOM 705 N N . LEU A 1 89 ? 1.309 -6.707 -1.052 1.00 77.56 89 LEU A N 1
ATOM 706 C CA . LEU A 1 89 ? 0.204 -5.773 -0.863 1.00 77.56 89 LEU A CA 1
ATOM 707 C C . LEU A 1 89 ? -0.934 -6.051 -1.854 1.00 77.56 89 LEU A C 1
ATOM 709 O O . LEU A 1 89 ? -2.088 -6.143 -1.442 1.00 77.56 89 LEU A O 1
ATOM 713 N N . LEU A 1 90 ? -0.615 -6.256 -3.133 1.00 78.31 90 LEU A N 1
ATOM 714 C CA . LEU A 1 90 ? -1.584 -6.597 -4.175 1.00 78.31 90 LEU A CA 1
ATOM 715 C C . LEU A 1 90 ? -2.339 -7.891 -3.877 1.00 78.31 90 LEU A C 1
ATOM 717 O O . LEU A 1 90 ? -3.560 -7.916 -3.990 1.00 78.31 90 LEU A O 1
ATOM 721 N N . HIS A 1 91 ? -1.647 -8.947 -3.446 1.00 79.44 91 HIS A N 1
ATOM 722 C CA . HIS A 1 91 ? -2.295 -10.205 -3.069 1.00 79.44 91 HIS A CA 1
ATOM 723 C C . HIS A 1 91 ? -3.245 -10.031 -1.878 1.00 79.44 91 HIS A C 1
ATOM 725 O O . HIS A 1 91 ? -4.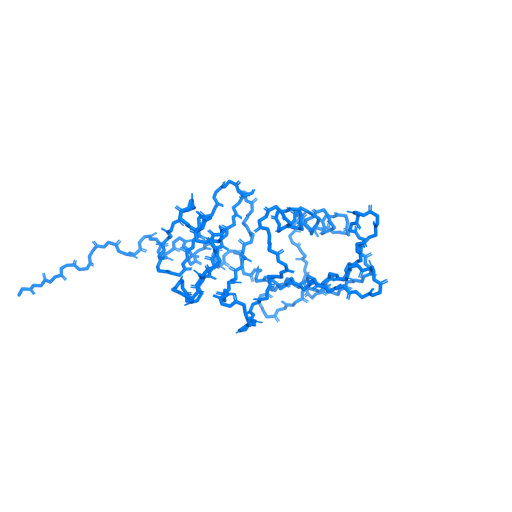354 -10.575 -1.882 1.00 79.44 91 HIS A O 1
ATOM 731 N N . ARG A 1 92 ? -2.844 -9.249 -0.868 1.00 72.12 92 ARG A N 1
ATOM 732 C CA . ARG A 1 92 ? -3.703 -8.902 0.276 1.00 72.12 92 ARG A CA 1
ATOM 733 C C . ARG A 1 92 ? -4.932 -8.109 -0.180 1.00 72.12 92 ARG A C 1
ATOM 735 O O . ARG A 1 92 ? -6.056 -8.457 0.182 1.00 72.12 92 ARG A O 1
ATOM 742 N N . MET A 1 93 ? -4.735 -7.097 -1.024 1.00 72.69 93 MET A N 1
ATOM 743 C CA . MET A 1 93 ? -5.811 -6.292 -1.609 1.00 72.69 93 MET A CA 1
ATOM 744 C C . MET A 1 93 ? -6.788 -7.141 -2.430 1.00 72.69 93 MET A C 1
ATOM 746 O O . MET A 1 93 ? -7.995 -7.043 -2.217 1.00 72.69 93 MET A O 1
ATOM 750 N N . ASP A 1 94 ? -6.288 -8.019 -3.302 1.00 71.94 94 ASP A N 1
ATOM 751 C CA . ASP A 1 94 ? -7.105 -8.917 -4.123 1.00 71.94 94 ASP A CA 1
ATOM 752 C C . ASP A 1 94 ? -7.954 -9.857 -3.244 1.00 71.94 94 ASP A C 1
ATOM 754 O O . ASP A 1 94 ? -9.158 -9.994 -3.476 1.00 71.94 94 ASP A O 1
ATOM 758 N N . ARG A 1 95 ? -7.374 -10.438 -2.179 1.00 69.12 95 ARG A N 1
ATOM 759 C CA . ARG A 1 95 ? -8.098 -11.294 -1.213 1.00 69.12 95 ARG A CA 1
ATOM 760 C C . ARG A 1 95 ? -9.221 -10.561 -0.481 1.00 69.12 95 ARG A C 1
ATOM 762 O O . ARG A 1 95 ? -10.252 -11.160 -0.186 1.00 69.12 95 ARG A O 1
ATOM 769 N N . MET A 1 96 ? -9.015 -9.284 -0.178 1.00 60.56 96 MET A N 1
ATOM 770 C CA . MET A 1 96 ? -9.984 -8.435 0.517 1.00 60.56 96 MET A CA 1
ATOM 771 C C . MET A 1 96 ? -10.966 -7.732 -0.440 1.00 60.56 96 MET A C 1
ATOM 773 O O . MET A 1 96 ? -11.883 -7.047 0.010 1.00 60.56 96 MET A O 1
ATOM 777 N N . GLY A 1 97 ? -10.807 -7.892 -1.760 1.00 58.69 97 GLY A N 1
ATOM 778 C CA . GLY A 1 97 ? -11.628 -7.206 -2.761 1.00 58.69 97 GLY A CA 1
ATOM 779 C C . GLY A 1 97 ? -11.362 -5.697 -2.852 1.00 58.69 97 GLY A C 1
ATOM 780 O O . GLY A 1 97 ? -12.239 -4.940 -3.273 1.00 58.69 97 GLY A O 1
ATOM 781 N N . ILE A 1 98 ? -10.169 -5.247 -2.458 1.00 62.97 98 ILE A N 1
ATOM 782 C CA . ILE A 1 98 ? -9.748 -3.841 -2.483 1.00 62.97 98 ILE A CA 1
ATOM 783 C C . ILE A 1 98 ? -9.189 -3.524 -3.865 1.00 62.97 98 ILE A C 1
ATOM 785 O O . ILE A 1 98 ? -8.214 -4.123 -4.305 1.00 62.97 98 ILE A O 1
ATOM 789 N N . ARG A 1 99 ? -9.804 -2.567 -4.563 1.00 55.34 99 ARG A N 1
ATOM 790 C CA . ARG A 1 99 ? -9.393 -2.187 -5.925 1.00 55.34 99 ARG A CA 1
ATOM 791 C C . ARG A 1 99 ? -8.471 -0.974 -5.977 1.00 55.34 99 ARG A C 1
ATOM 793 O O . ARG A 1 99 ? -7.773 -0.809 -6.964 1.00 55.34 99 ARG A O 1
ATOM 800 N N . ALA A 1 100 ? -8.454 -0.134 -4.946 1.00 56.22 100 ALA A N 1
ATOM 801 C CA . ALA A 1 100 ? -7.539 0.998 -4.835 1.00 56.22 100 ALA A CA 1
ATOM 802 C C . ALA A 1 100 ? -7.386 1.408 -3.365 1.00 56.22 100 ALA A C 1
ATOM 804 O O . ALA A 1 100 ? -8.343 1.288 -2.601 1.00 56.22 100 ALA A O 1
ATOM 805 N N . ILE A 1 101 ? -6.210 1.923 -2.997 1.00 59.50 101 ILE A N 1
ATOM 806 C CA . ILE A 1 101 ? -5.983 2.617 -1.723 1.00 59.50 101 ILE A CA 1
ATOM 807 C C . ILE A 1 101 ? -5.636 4.047 -2.102 1.00 59.50 101 ILE A C 1
ATOM 809 O O . ILE A 1 101 ? -4.486 4.390 -2.374 1.00 59.50 101 ILE A O 1
ATOM 813 N N . LYS A 1 102 ? -6.666 4.878 -2.209 1.00 55.03 102 LYS A N 1
ATOM 814 C CA . LYS A 1 102 ? -6.485 6.303 -2.443 1.00 55.03 102 LYS A CA 1
ATOM 815 C C . LYS A 1 102 ? -6.663 7.002 -1.111 1.00 55.03 102 LYS A C 1
ATOM 817 O O . LYS A 1 102 ? -7.703 6.837 -0.489 1.00 55.03 102 LYS A O 1
ATOM 822 N N . ALA A 1 103 ? -5.689 7.820 -0.729 1.00 48.12 103 ALA A N 1
ATOM 823 C CA . ALA A 1 103 ? -5.824 8.736 0.401 1.00 48.12 103 ALA A CA 1
ATOM 824 C C . ALA A 1 103 ? -6.901 9.827 0.178 1.00 48.12 103 ALA A C 1
ATOM 826 O O . ALA A 1 103 ? -7.091 10.666 1.041 1.00 48.12 103 ALA A O 1
ATOM 827 N N . ASP A 1 104 ? -7.608 9.812 -0.956 1.00 41.16 104 ASP A N 1
ATOM 828 C CA . ASP A 1 104 ? -8.840 10.561 -1.207 1.00 41.16 104 ASP A CA 1
ATOM 829 C C . ASP A 1 104 ? -9.512 9.983 -2.470 1.00 41.16 104 ASP A C 1
ATOM 831 O O . ASP A 1 104 ? -8.893 10.000 -3.531 1.00 41.16 104 ASP A O 1
ATOM 835 N N . THR A 1 105 ? -10.749 9.463 -2.403 1.00 40.31 105 THR A N 1
ATOM 836 C CA . THR A 1 105 ? -11.770 9.651 -3.468 1.00 40.31 105 THR A CA 1
ATOM 837 C C . THR A 1 105 ? -13.151 9.109 -3.068 1.00 40.31 105 THR A C 1
ATOM 839 O O . THR A 1 105 ? -13.377 7.915 -2.896 1.00 40.31 105 THR A O 1
ATOM 842 N N . THR A 1 106 ? -14.100 10.032 -3.051 1.00 40.81 106 THR A N 1
ATOM 843 C CA . THR A 1 106 ? -15.494 10.047 -2.585 1.00 40.81 106 THR A CA 1
ATOM 844 C C . THR A 1 106 ? -16.531 9.200 -3.359 1.00 40.81 106 THR A C 1
ATOM 846 O O . THR A 1 106 ? -17.725 9.466 -3.254 1.00 40.81 106 THR A O 1
ATOM 849 N N . GLY A 1 107 ? -16.141 8.179 -4.133 1.00 40.22 107 GLY A N 1
ATOM 850 C CA . GLY A 1 107 ? -17.047 7.545 -5.116 1.00 40.22 107 GLY A CA 1
ATOM 851 C C . GLY A 1 107 ? -17.798 6.273 -4.691 1.00 40.22 107 GLY A C 1
ATOM 852 O O . GLY A 1 107 ? -18.874 6.002 -5.217 1.00 40.22 107 GLY A O 1
ATOM 853 N N . SER A 1 108 ? -17.257 5.487 -3.754 1.00 40.94 108 SER A N 1
ATOM 854 C CA . SER A 1 108 ? -17.714 4.098 -3.511 1.00 40.94 108 SER A CA 1
ATOM 855 C C . SER A 1 108 ? -18.257 3.852 -2.099 1.00 40.94 108 SER A C 1
ATOM 857 O O . SER A 1 108 ? -18.359 2.708 -1.663 1.00 40.94 108 SER A O 1
ATOM 859 N N . GLY A 1 109 ? -18.551 4.921 -1.351 1.00 45.09 109 GLY A N 1
ATOM 860 C CA . GLY A 1 109 ? -19.068 4.843 0.023 1.00 45.09 109 GLY A CA 1
ATOM 861 C C . GLY A 1 109 ? -18.052 4.388 1.078 1.00 45.09 109 GLY A C 1
ATOM 862 O O . GLY A 1 109 ? -18.399 4.283 2.248 1.00 45.09 109 GLY A O 1
ATOM 863 N N . ILE A 1 110 ? -16.798 4.143 0.699 1.00 51.31 110 ILE A N 1
ATOM 864 C CA . ILE A 1 110 ? -15.729 3.757 1.622 1.00 51.31 110 ILE A CA 1
ATOM 865 C C . ILE A 1 110 ? -14.572 4.733 1.421 1.00 51.31 110 ILE A C 1
ATOM 867 O O . ILE A 1 110 ? -13.787 4.600 0.487 1.00 51.31 110 ILE A O 1
ATOM 871 N N . ASP A 1 111 ? -14.521 5.747 2.281 1.00 64.19 111 ASP A N 1
ATOM 872 C CA . ASP A 1 111 ? -13.385 6.660 2.403 1.00 64.19 111 ASP A CA 1
ATOM 873 C C . ASP A 1 111 ? -12.429 6.035 3.432 1.00 64.19 111 ASP A C 1
ATOM 875 O O . ASP A 1 111 ? -12.617 6.185 4.645 1.00 64.19 111 ASP A O 1
ATOM 879 N N . LEU A 1 112 ? -11.535 5.177 2.922 1.00 65.62 112 LEU A N 1
ATOM 880 C CA . LEU A 1 112 ? -10.659 4.305 3.701 1.00 65.62 112 LEU A CA 1
ATOM 881 C C . LEU A 1 112 ? -9.188 4.527 3.343 1.00 65.62 112 LEU A C 1
ATOM 883 O O . LEU A 1 112 ? -8.788 4.303 2.199 1.00 65.62 112 LEU A O 1
ATOM 887 N N . THR A 1 113 ? -8.372 4.825 4.349 1.00 70.25 113 THR A N 1
ATOM 888 C CA . THR A 1 113 ? -6.908 4.804 4.244 1.00 70.25 113 THR A CA 1
ATOM 889 C C . THR A 1 113 ? -6.370 3.535 4.891 1.00 70.25 113 THR A C 1
ATOM 891 O O . THR A 1 113 ? -6.769 3.193 6.002 1.00 70.25 113 THR A O 1
ATOM 894 N N . ILE A 1 114 ? -5.470 2.827 4.208 1.00 71.56 114 ILE A N 1
ATOM 895 C CA . ILE A 1 114 ? -4.848 1.598 4.715 1.00 71.56 114 ILE A CA 1
ATOM 896 C C . ILE A 1 114 ? -3.358 1.853 4.911 1.00 71.56 114 ILE A C 1
ATOM 898 O O . ILE A 1 114 ? -2.668 2.259 3.977 1.00 71.56 114 ILE A O 1
ATOM 902 N N . TYR A 1 115 ? -2.874 1.579 6.114 1.00 65.81 115 TYR A N 1
ATOM 903 C CA . TYR A 1 115 ? -1.488 1.727 6.528 1.00 65.81 115 TYR A CA 1
ATOM 904 C C . TYR A 1 115 ? -0.924 0.336 6.842 1.00 65.81 115 TYR A C 1
ATOM 906 O O . TYR A 1 115 ? -1.325 -0.286 7.832 1.00 65.81 115 TYR A O 1
ATOM 914 N N . PRO A 1 116 ? -0.032 -0.190 5.992 1.00 63.19 116 PRO A N 1
ATOM 915 C CA . PRO A 1 116 ? 0.699 -1.416 6.279 1.00 63.19 116 PRO A CA 1
ATOM 916 C C . PRO A 1 116 ? 1.655 -1.214 7.459 1.00 63.19 116 PRO A C 1
ATOM 918 O O . PRO A 1 116 ? 2.373 -0.220 7.489 1.00 63.19 116 PRO A O 1
ATOM 921 N N . MET A 1 117 ? 1.671 -2.161 8.398 1.00 65.25 117 MET A N 1
ATOM 922 C CA . MET A 1 117 ? 2.531 -2.160 9.588 1.00 65.25 117 MET A CA 1
ATOM 923 C C . MET A 1 117 ? 3.626 -3.225 9.470 1.00 65.25 117 MET A C 1
ATOM 925 O O . MET A 1 117 ? 3.409 -4.271 8.858 1.00 65.25 117 MET A O 1
ATOM 929 N N . ASP A 1 118 ? 4.772 -2.989 10.111 1.00 52.97 118 ASP A N 1
ATOM 930 C CA . ASP A 1 118 ? 6.015 -3.767 9.945 1.00 52.97 118 ASP A CA 1
ATOM 931 C C . ASP A 1 118 ? 5.929 -5.261 10.324 1.00 52.97 118 ASP A C 1
ATOM 933 O O . ASP A 1 118 ? 6.796 -6.043 9.943 1.00 52.97 118 ASP A O 1
ATOM 937 N N . ALA A 1 119 ? 4.887 -5.683 11.048 1.00 56.91 119 ALA A N 1
ATOM 938 C CA . ALA A 1 119 ? 4.716 -7.051 11.551 1.00 56.91 119 ALA A CA 1
ATOM 939 C C . ALA A 1 119 ? 3.353 -7.666 11.170 1.00 56.91 119 ALA A C 1
ATOM 941 O O . ALA A 1 119 ? 2.615 -8.126 12.038 1.00 56.91 119 ALA A O 1
ATOM 942 N N . ASP A 1 120 ? 2.999 -7.632 9.881 1.00 66.75 120 ASP A N 1
ATOM 943 C CA . ASP A 1 120 ? 1.763 -8.227 9.325 1.00 66.75 120 ASP A CA 1
ATOM 944 C C . ASP A 1 120 ? 0.449 -7.590 9.804 1.00 66.75 120 ASP A C 1
ATOM 946 O O . ASP A 1 120 ? -0.637 -8.163 9.708 1.00 66.75 120 ASP A O 1
ATOM 950 N N . GLY A 1 121 ? 0.543 -6.355 10.292 1.00 73.69 121 GLY A N 1
ATOM 951 C CA . GLY A 1 121 ? -0.617 -5.564 10.663 1.00 73.69 121 GLY A CA 1
ATOM 952 C C . GLY A 1 121 ? -1.126 -4.706 9.506 1.00 73.69 121 GLY A C 1
ATOM 953 O O . GLY A 1 121 ? -0.332 -4.127 8.766 1.00 73.69 121 GLY A O 1
ATOM 954 N N . LEU A 1 122 ? -2.441 -4.541 9.390 1.00 77.69 122 LEU A N 1
ATOM 955 C CA . LEU A 1 122 ? -3.039 -3.463 8.597 1.00 77.69 122 LEU A CA 1
ATOM 956 C C . LEU A 1 122 ? -3.827 -2.537 9.516 1.00 77.69 122 LEU A C 1
ATOM 958 O O . LEU A 1 122 ? -4.721 -2.978 10.237 1.00 77.69 122 LEU A O 1
ATOM 962 N N . LEU A 1 123 ? -3.508 -1.248 9.479 1.00 77.81 123 LEU A N 1
ATOM 963 C CA . LEU A 1 123 ? -4.291 -0.209 10.134 1.00 77.81 123 LEU A CA 1
ATOM 964 C C . LEU A 1 123 ? -5.185 0.472 9.094 1.00 77.81 123 LEU A C 1
ATOM 966 O O . LEU A 1 123 ? -4.735 0.879 8.030 1.00 77.81 123 LEU A O 1
ATOM 970 N N . PHE A 1 124 ? -6.462 0.589 9.412 1.00 81.00 124 PHE A N 1
ATOM 971 C CA . PHE A 1 124 ? -7.513 1.112 8.557 1.00 81.00 124 PHE A CA 1
ATOM 972 C C . PHE A 1 124 ? -8.076 2.382 9.191 1.00 81.00 124 PHE A C 1
ATOM 974 O O . PHE A 1 124 ? -8.535 2.338 10.330 1.00 81.00 124 PHE A O 1
ATOM 981 N N . TYR A 1 125 ? -8.088 3.491 8.458 1.00 80.25 125 TYR A N 1
ATOM 982 C CA . TYR A 1 125 ? -8.842 4.692 8.808 1.00 80.25 125 TYR A CA 1
ATOM 983 C C . TYR A 1 125 ? -10.081 4.787 7.936 1.00 80.25 125 TYR A C 1
ATOM 985 O O . TYR A 1 125 ? -9.948 4.941 6.731 1.00 80.25 125 TYR A O 1
ATOM 993 N N . VAL A 1 126 ? -11.267 4.734 8.529 1.00 83.31 126 VAL A N 1
ATOM 994 C CA . VAL A 1 126 ? -12.556 4.879 7.853 1.00 83.31 126 VAL A CA 1
ATOM 995 C C . VAL A 1 126 ? -13.169 6.217 8.258 1.00 83.31 126 VAL A C 1
ATOM 997 O O . VAL A 1 126 ? -13.685 6.359 9.368 1.00 83.31 126 VAL A O 1
ATOM 1000 N N . LYS A 1 127 ? -13.157 7.201 7.356 1.00 77.50 127 LYS A N 1
ATOM 1001 C CA . LYS A 1 127 ? -13.634 8.566 7.648 1.00 77.50 127 LYS A CA 1
ATOM 1002 C C . LYS A 1 127 ? -15.107 8.617 8.047 1.00 77.50 127 LYS A C 1
ATOM 1004 O O . LYS A 1 127 ? -15.482 9.398 8.910 1.00 77.50 127 LYS A O 1
ATOM 1009 N N . ASP A 1 128 ? -15.939 7.780 7.432 1.00 83.25 128 ASP A N 1
ATOM 1010 C CA . ASP A 1 128 ? -17.363 7.660 7.757 1.00 83.25 128 ASP A CA 1
ATOM 1011 C C . ASP A 1 128 ? -17.779 6.178 7.758 1.00 83.25 128 ASP A C 1
ATOM 1013 O O . ASP A 1 128 ? -18.184 5.635 6.724 1.00 83.25 128 ASP A O 1
ATOM 1017 N N . PRO A 1 129 ? -17.661 5.488 8.909 1.00 85.50 129 PRO A N 1
ATOM 1018 C CA . PRO A 1 129 ? -17.996 4.071 9.020 1.00 85.50 129 PRO A CA 1
ATOM 1019 C C . PRO A 1 129 ? -19.459 3.759 8.696 1.00 85.50 129 PRO A C 1
ATOM 1021 O O . PRO A 1 129 ? -19.764 2.629 8.318 1.00 85.50 129 PRO A O 1
ATOM 1024 N N . GLN A 1 130 ? -20.366 4.734 8.827 1.00 86.19 130 GLN A N 1
ATOM 1025 C CA . GLN A 1 130 ? -21.786 4.544 8.524 1.00 86.19 130 GLN A CA 1
ATOM 1026 C C . GLN A 1 130 ? -22.052 4.473 7.017 1.00 86.19 130 GLN A C 1
ATOM 1028 O O . GLN A 1 130 ? -23.034 3.862 6.596 1.00 86.19 130 GLN A O 1
ATOM 1033 N N . LYS A 1 131 ? -21.166 5.044 6.191 1.00 79.56 131 LYS A N 1
ATOM 1034 C CA . LYS A 1 131 ? -21.248 4.959 4.724 1.00 79.56 131 LYS A CA 1
ATOM 1035 C C . LYS A 1 131 ? -20.739 3.633 4.154 1.00 79.56 131 LYS A C 1
ATOM 1037 O O . LYS A 1 131 ? -21.023 3.330 2.992 1.00 79.56 131 LYS A O 1
ATOM 1042 N N . VAL A 1 132 ? -20.065 2.809 4.963 1.00 77.19 132 VAL A N 1
ATOM 1043 C CA . VAL A 1 132 ? -19.608 1.471 4.564 1.00 77.19 132 VAL A CA 1
ATOM 1044 C C . VAL A 1 132 ? -20.816 0.541 4.427 1.00 77.19 132 VAL A C 1
ATOM 1046 O O . VAL A 1 132 ? -21.257 -0.093 5.380 1.00 77.19 132 VAL A O 1
ATOM 1049 N N . THR A 1 133 ? -21.365 0.459 3.218 1.00 75.75 133 THR A N 1
ATOM 1050 C CA . THR A 1 133 ? -22.583 -0.317 2.916 1.00 75.75 133 THR A CA 1
ATOM 1051 C C . THR A 1 133 ? -22.297 -1.677 2.281 1.00 75.75 133 THR A C 1
ATOM 1053 O O . THR A 1 133 ? -23.158 -2.555 2.295 1.00 75.75 133 THR A O 1
ATOM 1056 N N . ALA A 1 134 ? -21.084 -1.895 1.760 1.00 70.06 134 ALA A N 1
ATOM 1057 C CA . ALA A 1 134 ? -20.687 -3.167 1.164 1.00 70.06 134 ALA A CA 1
ATOM 1058 C C . ALA A 1 134 ? -20.648 -4.287 2.233 1.00 70.06 134 ALA A C 1
ATOM 1060 O O . ALA A 1 134 ? -19.842 -4.202 3.166 1.00 70.06 134 ALA A O 1
ATOM 1061 N N . PRO A 1 135 ? -21.454 -5.366 2.114 1.00 75.06 135 PRO A N 1
ATOM 1062 C CA . PRO A 1 135 ? -21.567 -6.386 3.164 1.00 75.06 135 PRO A CA 1
ATOM 1063 C C . PRO A 1 135 ? -20.250 -7.085 3.521 1.00 75.06 135 PRO A C 1
ATOM 1065 O O . PRO A 1 135 ? -20.024 -7.417 4.685 1.00 75.06 135 PRO A O 1
ATOM 1068 N N . SER A 1 136 ? -19.365 -7.287 2.539 1.00 68.75 136 SER A N 1
ATOM 1069 C CA . SER A 1 136 ? -18.028 -7.859 2.748 1.00 68.75 136 SER A CA 1
ATOM 1070 C C . SER A 1 136 ? -17.179 -6.994 3.680 1.00 68.75 136 SER A C 1
ATOM 1072 O O . SER A 1 136 ? -16.586 -7.512 4.623 1.00 68.75 136 SER A O 1
ATOM 1074 N N . TRP A 1 137 ? -17.190 -5.677 3.475 1.00 77.38 137 TRP A N 1
ATOM 1075 C CA . TRP A 1 137 ? -16.460 -4.713 4.294 1.00 77.38 137 TRP A CA 1
ATOM 1076 C C . TRP A 1 137 ? -17.050 -4.551 5.685 1.00 77.38 137 TRP A C 1
ATOM 1078 O O . TRP A 1 137 ? -16.306 -4.548 6.659 1.00 77.38 137 TRP A O 1
ATOM 1088 N N . VAL A 1 138 ? -18.377 -4.490 5.804 1.00 83.12 138 VAL A N 1
ATOM 1089 C CA . VAL A 1 138 ? -19.038 -4.455 7.117 1.00 83.12 138 VAL A CA 1
ATOM 1090 C C . VAL A 1 138 ? -18.671 -5.696 7.929 1.00 83.12 138 VAL A C 1
ATOM 1092 O O . VAL A 1 138 ? -18.337 -5.590 9.109 1.00 83.12 138 VAL A O 1
ATOM 1095 N N . LYS A 1 139 ? -18.703 -6.880 7.304 1.00 84.06 139 LYS A N 1
ATOM 1096 C CA . LYS A 1 139 ? -18.303 -8.135 7.951 1.00 84.06 139 LYS A CA 1
ATOM 1097 C C . LYS A 1 139 ? -16.826 -8.113 8.351 1.00 84.06 139 LYS A C 1
ATOM 1099 O O . LYS A 1 139 ? -16.503 -8.531 9.459 1.00 84.06 139 LYS 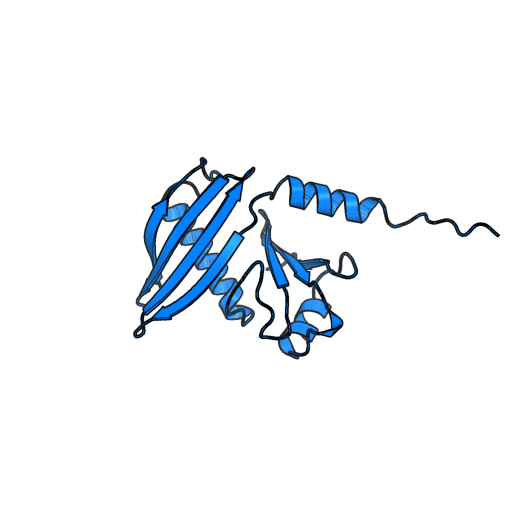A O 1
ATOM 1104 N N . TYR A 1 140 ? -15.958 -7.615 7.476 1.00 83.31 140 TYR A N 1
ATOM 1105 C CA . TYR A 1 140 ? -14.520 -7.555 7.712 1.00 83.31 140 TYR A CA 1
ATOM 1106 C C . TYR A 1 140 ? -14.142 -6.557 8.820 1.00 83.31 140 TYR A C 1
ATOM 1108 O O . TYR A 1 140 ? -13.500 -6.959 9.787 1.00 83.31 140 TYR A O 1
ATOM 1116 N N . LEU A 1 141 ? -14.628 -5.310 8.777 1.00 85.94 141 LEU A N 1
ATOM 1117 C CA . LEU A 1 141 ? -14.378 -4.300 9.820 1.00 85.94 141 LEU A CA 1
ATOM 1118 C C . LEU A 1 141 ? -14.883 -4.741 11.203 1.00 85.94 141 LEU A C 1
ATOM 1120 O O . LEU A 1 141 ? -14.285 -4.400 12.218 1.00 85.94 141 LEU A O 1
ATOM 1124 N N . ARG A 1 142 ? -15.964 -5.533 11.258 1.00 90.38 142 ARG A N 1
ATOM 1125 C CA . ARG A 1 142 ? -16.459 -6.155 12.502 1.00 90.38 142 ARG A CA 1
ATOM 1126 C C . ARG A 1 142 ? -15.591 -7.310 13.002 1.00 90.38 142 ARG A C 1
ATOM 1128 O O . ARG A 1 142 ? -15.716 -7.684 14.163 1.00 90.38 142 ARG A O 1
ATOM 1135 N N . SER A 1 143 ? -14.781 -7.911 12.133 1.00 90.12 143 SER A N 1
ATOM 1136 C CA . SER A 1 143 ? -13.919 -9.049 12.472 1.00 90.12 143 SER A CA 1
ATOM 1137 C C . SER A 1 143 ? -12.532 -8.649 12.977 1.00 90.12 143 SER A C 1
ATOM 1139 O O . SER A 1 143 ? -11.839 -9.488 13.549 1.00 90.12 143 SER A O 1
ATOM 1141 N N . ILE A 1 144 ? -12.143 -7.386 12.789 1.00 90.00 144 ILE A N 1
ATOM 1142 C CA . ILE A 1 144 ? -10.839 -6.841 13.185 1.00 90.00 144 ILE A CA 1
ATOM 1143 C C . ILE A 1 144 ? -10.971 -5.935 14.418 1.00 90.00 144 ILE A C 1
ATOM 1145 O O . ILE A 1 144 ? -12.073 -5.607 14.861 1.00 90.00 144 ILE A O 1
ATOM 1149 N N . GLU A 1 145 ? -9.847 -5.552 15.022 1.00 91.19 145 GLU A N 1
ATOM 1150 C CA . GLU A 1 145 ? -9.842 -4.767 16.257 1.00 91.19 145 GLU A CA 1
ATOM 1151 C C . GLU A 1 145 ? -10.274 -3.323 15.976 1.00 91.19 145 GLU A C 1
ATOM 1153 O O . GLU A 1 145 ? -9.534 -2.555 15.370 1.00 91.19 145 GLU A O 1
ATOM 1158 N N . LYS A 1 146 ? -11.463 -2.920 16.438 1.00 91.75 146 LYS A N 1
ATOM 1159 C CA . LYS A 1 146 ? -11.877 -1.511 16.412 1.00 91.75 146 LYS A CA 1
ATOM 1160 C C . LYS A 1 146 ? -11.129 -0.742 17.500 1.00 91.75 146 LYS A C 1
ATOM 1162 O O . LYS A 1 146 ? -11.310 -1.015 18.690 1.00 91.75 146 LYS A O 1
ATOM 1167 N N . ILE A 1 147 ? -10.298 0.214 17.098 1.00 86.31 147 ILE A N 1
ATOM 1168 C CA . ILE A 1 147 ? -9.498 1.010 18.029 1.00 86.31 147 ILE A CA 1
ATOM 1169 C C . ILE A 1 147 ? -10.306 2.207 18.532 1.00 86.31 147 ILE A C 1
ATOM 1171 O O . ILE A 1 147 ? -10.385 2.418 19.745 1.00 86.31 147 ILE A O 1
ATOM 1175 N N . ASP A 1 148 ? -10.945 2.934 17.612 1.00 86.44 148 ASP A N 1
ATOM 1176 C CA . ASP A 1 148 ? -11.888 4.016 17.902 1.00 86.44 148 ASP A CA 1
ATOM 1177 C C . ASP A 1 148 ? -12.999 4.094 16.842 1.00 86.44 148 ASP A C 1
ATOM 1179 O O . ASP A 1 148 ? -13.244 3.125 16.126 1.00 86.44 148 ASP A O 1
ATOM 1183 N N . GLU A 1 149 ? -13.734 5.207 16.778 1.00 88.69 149 GLU A N 1
ATOM 1184 C CA . GLU A 1 149 ? -14.815 5.401 15.811 1.00 88.69 149 GLU A CA 1
ATOM 1185 C C . GLU A 1 149 ? -14.379 5.156 14.357 1.00 88.69 149 GLU A C 1
ATOM 1187 O O . GLU A 1 149 ? -15.103 4.479 13.620 1.00 88.69 149 GLU A O 1
ATOM 1192 N N . HIS A 1 150 ? -13.184 5.614 13.985 1.00 85.31 150 HIS A N 1
ATOM 1193 C CA . HIS A 1 150 ? -12.673 5.636 12.618 1.00 85.31 150 HIS A CA 1
ATOM 1194 C C . HIS A 1 150 ? -11.529 4.648 12.376 1.00 85.31 150 HIS A C 1
ATOM 1196 O O . HIS A 1 150 ? -11.316 4.241 11.238 1.00 85.31 150 HIS A O 1
ATOM 1202 N N . TRP A 1 151 ? -10.802 4.236 13.410 1.00 84.38 151 TRP A N 1
ATOM 1203 C CA . TRP A 1 151 ? -9.609 3.406 13.288 1.00 84.38 151 TRP A CA 1
ATOM 1204 C C . TRP A 1 151 ? -9.873 1.934 13.605 1.00 84.38 151 TRP A C 1
ATOM 1206 O O . TRP A 1 151 ? -10.452 1.591 14.640 1.00 84.38 151 TRP A O 1
ATOM 1216 N N . TYR A 1 152 ? -9.381 1.053 12.735 1.00 89.38 152 TYR A N 1
ATOM 1217 C CA . TYR A 1 152 ? -9.481 -0.400 12.859 1.00 89.38 152 TYR A CA 1
ATOM 1218 C C . TYR A 1 152 ? -8.120 -1.045 12.588 1.00 89.38 152 TYR A C 1
ATOM 1220 O O . TYR A 1 152 ? -7.372 -0.568 11.744 1.00 89.38 152 TYR A O 1
ATOM 1228 N N . TYR A 1 153 ? -7.792 -2.132 13.277 1.00 85.75 153 TYR A N 1
ATOM 1229 C CA . TYR A 1 153 ? -6.507 -2.813 13.168 1.00 85.75 153 TYR A CA 1
ATOM 1230 C C . TYR A 1 153 ? -6.686 -4.314 12.961 1.00 85.75 153 TYR A C 1
ATOM 1232 O O . TYR A 1 153 ? -7.306 -5.003 13.773 1.00 85.75 153 TYR A O 1
ATOM 1240 N N . ASP A 1 154 ? -6.126 -4.826 11.871 1.00 88.00 154 ASP A N 1
ATOM 1241 C CA . ASP A 1 154 ? -6.036 -6.254 11.595 1.00 88.00 154 ASP A CA 1
ATOM 1242 C C . ASP A 1 154 ? -4.635 -6.757 11.941 1.00 88.00 154 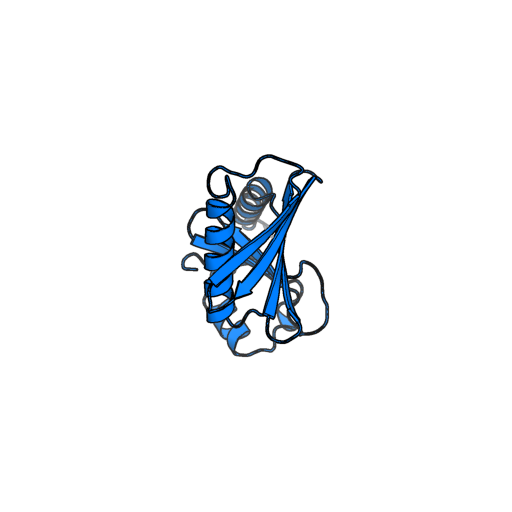ASP A C 1
ATOM 1244 O O . ASP A 1 154 ? -3.663 -6.377 11.296 1.00 88.00 154 ASP A O 1
ATOM 1248 N N . LYS A 1 155 ? -4.538 -7.614 12.961 1.00 81.94 155 LYS A N 1
ATOM 1249 C CA . LYS A 1 155 ? -3.292 -8.267 13.402 1.00 81.94 155 LYS A CA 1
ATOM 1250 C C . LYS A 1 155 ? -2.915 -9.495 12.565 1.00 81.94 155 LYS A C 1
ATOM 1252 O O . LYS A 1 155 ? -1.893 -10.110 12.848 1.00 81.94 155 LYS A O 1
ATOM 1257 N N . LYS A 1 156 ? -3.781 -9.941 11.650 1.00 69.50 156 LYS A N 1
ATOM 1258 C CA . LYS A 1 156 ? -3.663 -11.223 10.932 1.00 69.50 156 LYS A CA 1
ATOM 1259 C C . LYS A 1 156 ? -3.687 -11.046 9.409 1.00 69.50 156 LYS A C 1
ATOM 1261 O O . LYS A 1 156 ? -4.113 -11.967 8.705 1.00 69.50 156 LYS A O 1
ATOM 1266 N N . ALA A 1 157 ? -3.304 -9.870 8.922 1.00 59.41 157 ALA A N 1
ATOM 1267 C CA . ALA A 1 157 ? -3.459 -9.496 7.522 1.00 59.41 157 ALA A CA 1
ATOM 1268 C C . ALA A 1 157 ? -2.446 -10.164 6.576 1.00 59.41 157 ALA A C 1
ATOM 1270 O O . ALA A 1 157 ? -1.288 -10.428 6.963 1.00 59.41 157 ALA A O 1
#

Radius of gyration: 17.22 Å; chains: 1; bounding box: 39×29×62 Å

Sequence (157 aa):
MAIAWIGCTTKVSKITDICRDTLTMNTFLHQDIGGDKVISYNSYDNGRVNRYHFVRKDGRCILTEHALQYKPDSTRDGDDGITRYVDTLLHRMDRMGIRAIKADTTGSGIDLTIYPMDADGLLFYVKDPQKVTAPSWVKYLRSIEKIDEHWYYDKKA

pLDDT: mean 70.08, std 18.5, range [24.86, 94.31]